Protein AF-A0A2S9GI63-F1 (afdb_monomer)

Foldseek 3Di:
DDPDDDPVNVLVPDDPVVCVPCPPDCQDPVPRHGDDDDPPDQADDAPDVVRDDVPTGGVVVHDD

Structure (mmCIF, N/CA/C/O backbone):
data_AF-A0A2S9GI63-F1
#
_entry.id   AF-A0A2S9GI63-F1
#
loop_
_atom_site.group_PDB
_atom_site.id
_atom_site.type_symbol
_atom_site.label_atom_id
_atom_site.label_alt_id
_atom_site.label_comp_id
_atom_site.label_asym_id
_atom_site.label_entity_id
_atom_site.label_seq_id
_atom_site.pdbx_PDB_ins_code
_atom_site.Cartn_x
_a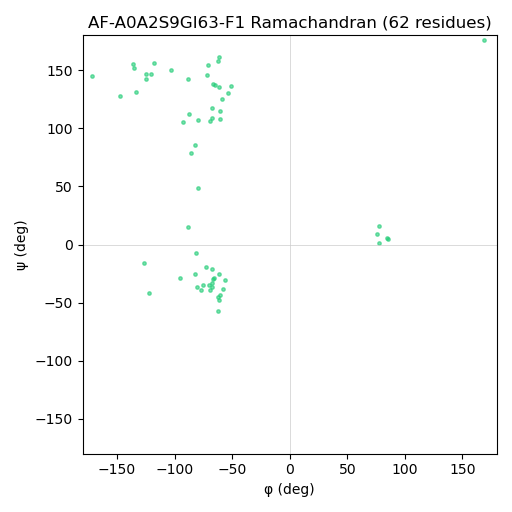tom_site.Cartn_y
_atom_site.Cartn_z
_atom_site.occupancy
_atom_site.B_iso_or_equiv
_atom_site.auth_seq_id
_atom_site.auth_comp_id
_atom_site.auth_asym_id
_atom_site.auth_atom_id
_atom_site.pdbx_PDB_model_num
ATOM 1 N N . MET A 1 1 ? 1.409 9.755 -39.168 1.00 45.97 1 MET A N 1
ATOM 2 C CA . MET A 1 1 ? 0.643 9.313 -37.985 1.00 45.97 1 MET A CA 1
ATOM 3 C C . MET A 1 1 ? 1.644 8.723 -37.010 1.00 45.97 1 MET A C 1
ATOM 5 O O . MET A 1 1 ? 2.248 7.717 -37.346 1.00 45.97 1 MET A O 1
ATOM 9 N N . SER A 1 2 ? 1.933 9.410 -35.904 1.00 60.47 2 SER A N 1
ATOM 10 C CA . SER A 1 2 ? 2.841 8.898 -34.870 1.00 60.47 2 SER A CA 1
ATOM 11 C C . SER A 1 2 ? 2.004 8.074 -33.898 1.00 60.47 2 SER A C 1
ATOM 13 O O . SER A 1 2 ? 1.122 8.631 -33.247 1.00 60.47 2 SER A O 1
ATOM 15 N N . GLU A 1 3 ? 2.207 6.760 -33.853 1.00 71.31 3 GLU A N 1
ATOM 16 C CA . GLU A 1 3 ? 1.572 5.913 -32.843 1.00 71.31 3 GLU A CA 1
ATOM 17 C C . GLU A 1 3 ? 2.163 6.268 -31.473 1.00 71.31 3 GLU A C 1
ATOM 19 O O . GLU A 1 3 ? 3.332 6.000 -31.188 1.00 71.31 3 GLU A O 1
ATOM 24 N N . GLN A 1 4 ? 1.368 6.914 -30.620 1.00 73.94 4 GLN A N 1
ATOM 25 C CA . GLN A 1 4 ? 1.729 7.121 -29.222 1.00 73.94 4 GLN A CA 1
ATOM 26 C C . GLN A 1 4 ? 1.691 5.769 -28.509 1.00 73.94 4 GLN A C 1
ATOM 28 O O . GLN A 1 4 ? 0.620 5.227 -28.240 1.00 73.94 4 GLN A O 1
ATOM 33 N N . ARG A 1 5 ? 2.868 5.215 -28.209 1.00 70.88 5 ARG A N 1
ATOM 34 C CA . ARG A 1 5 ? 2.987 4.026 -27.359 1.00 70.88 5 ARG A CA 1
ATOM 35 C C . ARG A 1 5 ? 2.506 4.348 -25.945 1.00 70.88 5 ARG A C 1
ATOM 37 O O . ARG A 1 5 ? 2.827 5.401 -25.395 1.00 70.88 5 ARG A O 1
ATOM 44 N N . SER A 1 6 ? 1.743 3.432 -25.355 1.00 80.50 6 SER A N 1
ATOM 45 C CA . SER A 1 6 ? 1.224 3.569 -23.994 1.00 80.50 6 SER A CA 1
ATOM 46 C C . SER A 1 6 ? 2.345 3.418 -22.960 1.00 80.50 6 SER A C 1
ATOM 48 O O . SER A 1 6 ? 3.333 2.718 -23.184 1.00 80.50 6 SER A O 1
ATOM 50 N N . ALA A 1 7 ? 2.181 4.004 -21.771 1.00 74.88 7 ALA A N 1
ATOM 51 C CA . ALA A 1 7 ? 3.102 3.803 -20.648 1.00 74.88 7 ALA A CA 1
ATOM 52 C C . ALA A 1 7 ? 3.274 2.313 -20.280 1.00 74.88 7 ALA A C 1
ATOM 54 O O . ALA A 1 7 ? 4.353 1.894 -19.859 1.00 74.88 7 ALA A O 1
ATOM 55 N N . ALA A 1 8 ? 2.236 1.496 -20.490 1.00 76.25 8 ALA A N 1
ATOM 56 C CA . ALA A 1 8 ? 2.306 0.047 -20.308 1.00 76.25 8 ALA A CA 1
ATOM 57 C C . ALA A 1 8 ? 3.226 -0.630 -21.343 1.00 76.25 8 ALA A C 1
ATOM 59 O O . ALA A 1 8 ? 3.961 -1.559 -20.999 1.00 76.25 8 ALA A O 1
ATOM 60 N N . ASP A 1 9 ? 3.237 -0.133 -22.582 1.00 79.62 9 ASP A N 1
ATOM 61 C CA . ASP A 1 9 ? 4.114 -0.626 -23.649 1.00 79.62 9 ASP A CA 1
ATOM 62 C C . ASP A 1 9 ? 5.572 -0.269 -23.354 1.00 79.62 9 ASP A C 1
ATOM 64 O O . ASP A 1 9 ? 6.467 -1.098 -23.523 1.00 79.62 9 ASP A O 1
ATOM 68 N N . HIS A 1 10 ? 5.805 0.938 -22.829 1.00 77.62 10 HIS A N 1
ATOM 69 C CA . HIS A 1 10 ? 7.116 1.357 -22.337 1.00 77.62 10 HIS A CA 1
ATOM 70 C C . HIS A 1 10 ? 7.592 0.489 -21.170 1.00 77.62 10 HIS A C 1
ATOM 72 O O . HIS A 1 10 ? 8.730 0.026 -21.185 1.00 77.62 10 HIS A O 1
ATOM 78 N N . TYR A 1 11 ? 6.719 0.200 -20.197 1.00 82.88 11 TYR A N 1
ATOM 79 C CA . TYR A 1 11 ? 7.070 -0.674 -19.079 1.00 82.88 11 TYR A CA 1
ATOM 80 C C . TYR A 1 11 ? 7.459 -2.077 -19.553 1.00 82.88 11 TYR A C 1
ATOM 82 O O . TYR A 1 11 ? 8.466 -2.616 -19.102 1.00 82.88 11 TYR A O 1
ATOM 90 N N . ARG A 1 12 ? 6.709 -2.655 -20.503 1.00 83.44 12 ARG A N 1
ATOM 91 C CA . ARG A 1 12 ? 7.023 -3.966 -21.098 1.00 83.44 12 ARG A CA 1
ATOM 92 C C . ARG A 1 12 ? 8.321 -3.974 -21.903 1.00 83.44 12 ARG A C 1
ATOM 94 O O . ARG A 1 12 ? 8.958 -5.021 -21.970 1.00 83.44 12 ARG A 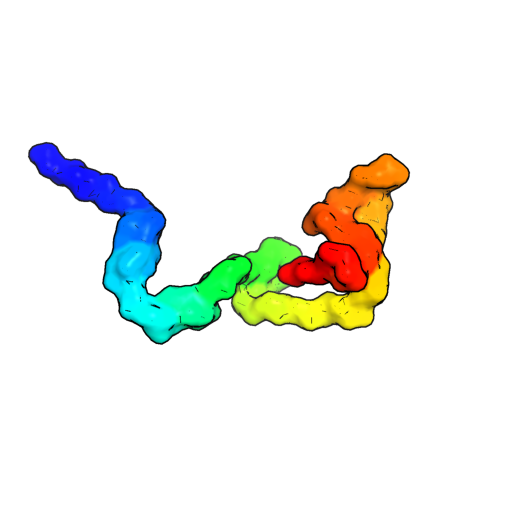O 1
ATOM 101 N N . ALA A 1 13 ? 8.710 -2.840 -22.483 1.00 87.50 13 ALA A N 1
ATOM 102 C CA . ALA A 1 13 ? 9.956 -2.706 -23.231 1.00 87.50 13 ALA A CA 1
ATOM 103 C C . ALA A 1 13 ? 11.210 -2.685 -22.335 1.00 87.50 13 ALA A C 1
ATOM 105 O O . ALA A 1 13 ? 12.308 -2.945 -22.826 1.00 87.50 13 ALA A O 1
ATOM 106 N N . TYR A 1 14 ? 11.079 -2.398 -21.034 1.00 90.00 14 TYR A N 1
ATOM 107 C CA . TYR A 1 14 ? 12.214 -2.421 -20.113 1.00 90.00 14 TYR A CA 1
ATOM 108 C C . TYR A 1 14 ? 12.702 -3.843 -19.798 1.00 90.00 14 TYR A C 1
ATOM 110 O O . TYR A 1 14 ? 11.929 -4.795 -19.647 1.00 90.00 14 TYR A 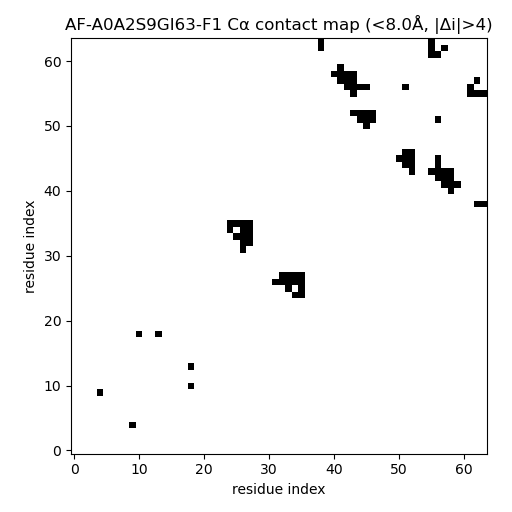O 1
ATOM 118 N N . GLY A 1 15 ? 14.019 -3.970 -19.612 1.00 93.75 15 GLY A N 1
ATOM 119 C CA . GLY A 1 15 ? 14.653 -5.217 -19.187 1.00 93.75 15 GLY A CA 1
ATOM 120 C C . GLY A 1 15 ? 14.172 -5.698 -17.807 1.00 93.75 15 GLY A C 1
ATOM 121 O O . GLY A 1 15 ? 13.621 -4.919 -17.023 1.00 93.75 15 GLY A O 1
ATOM 122 N N . PRO A 1 16 ? 14.378 -6.986 -17.471 1.00 91.81 16 PRO A N 1
ATOM 123 C CA . PRO A 1 16 ? 13.907 -7.573 -16.215 1.00 91.81 16 PRO A CA 1
ATOM 124 C C . PRO A 1 16 ? 14.441 -6.847 -14.972 1.00 91.81 16 PRO A C 1
ATOM 126 O O . PRO A 1 16 ? 13.674 -6.629 -14.043 1.00 91.81 16 PRO A O 1
ATOM 129 N N . ALA A 1 17 ? 15.701 -6.393 -14.977 1.00 92.50 17 ALA A N 1
ATOM 130 C CA . ALA A 1 17 ? 16.289 -5.650 -13.858 1.00 92.50 17 ALA A CA 1
ATOM 131 C C . ALA A 1 17 ? 15.548 -4.329 -13.577 1.00 92.50 17 ALA A C 1
ATOM 133 O O . ALA A 1 17 ? 15.167 -4.050 -12.444 1.00 92.50 17 ALA A O 1
ATOM 134 N N . THR A 1 18 ? 15.274 -3.544 -14.620 1.00 91.00 18 THR A N 1
ATOM 135 C CA . THR A 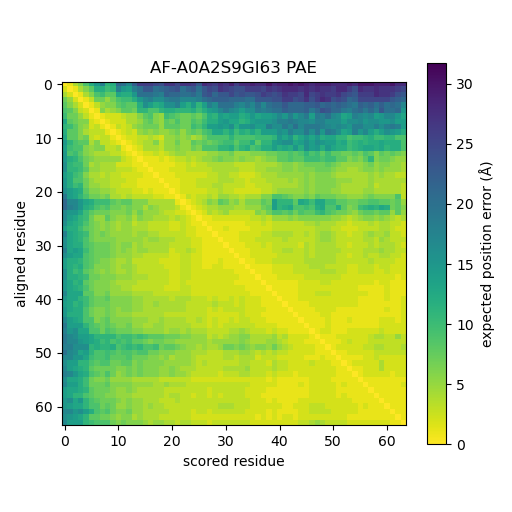1 18 ? 14.551 -2.271 -14.501 1.00 91.00 18 THR A CA 1
ATOM 136 C C . THR A 1 18 ? 13.100 -2.470 -14.090 1.00 91.00 18 THR A C 1
ATOM 138 O O . THR A 1 18 ? 12.558 -1.627 -13.392 1.00 91.00 18 THR A O 1
ATOM 141 N N . ARG A 1 19 ? 12.458 -3.567 -14.508 1.00 89.25 19 ARG A N 1
ATOM 142 C CA . ARG A 1 19 ? 11.079 -3.867 -14.104 1.00 89.25 19 ARG A CA 1
ATOM 143 C C . ARG A 1 19 ? 10.981 -4.376 -12.674 1.00 89.25 19 ARG A C 1
ATOM 145 O O . ARG A 1 19 ? 9.991 -4.055 -12.028 1.00 89.25 19 ARG A O 1
ATOM 152 N N . ALA A 1 20 ? 11.974 -5.141 -12.213 1.00 90.19 20 ALA A N 1
ATOM 153 C CA . ALA A 1 20 ? 12.007 -5.750 -10.886 1.00 90.19 20 ALA A CA 1
ATOM 154 C C . ALA A 1 20 ? 12.192 -4.724 -9.763 1.00 90.19 20 ALA A C 1
ATOM 156 O O . ALA A 1 20 ? 11.606 -4.894 -8.702 1.00 90.19 20 ALA A O 1
ATOM 157 N N . ILE A 1 21 ? 12.968 -3.658 -9.998 1.00 89.31 21 ILE A N 1
ATOM 158 C CA . ILE A 1 21 ? 13.229 -2.638 -8.974 1.00 89.31 21 ILE A CA 1
ATOM 159 C C . ILE A 1 21 ? 11.936 -1.923 -8.539 1.00 89.31 21 ILE A C 1
ATOM 161 O O . ILE A 1 21 ? 11.622 -2.001 -7.367 1.00 89.31 21 ILE A O 1
ATOM 165 N N . PRO A 1 22 ? 11.134 -1.283 -9.411 1.00 86.12 22 PRO A N 1
ATOM 166 C CA . PRO A 1 22 ? 9.899 -0.609 -9.007 1.00 86.12 22 PRO A CA 1
ATOM 167 C C . PRO A 1 22 ? 8.679 -1.547 -9.011 1.00 86.12 22 PRO A C 1
ATOM 169 O O . PRO A 1 22 ? 7.544 -1.072 -9.086 1.00 86.12 22 PRO A O 1
ATOM 172 N N . ALA A 1 23 ? 8.879 -2.869 -9.065 1.00 81.31 23 ALA A N 1
ATOM 173 C CA . ALA A 1 23 ? 7.797 -3.814 -9.318 1.00 81.31 23 ALA A CA 1
ATOM 174 C C . ALA A 1 23 ? 6.718 -3.726 -8.232 1.00 81.31 23 ALA A C 1
ATOM 176 O O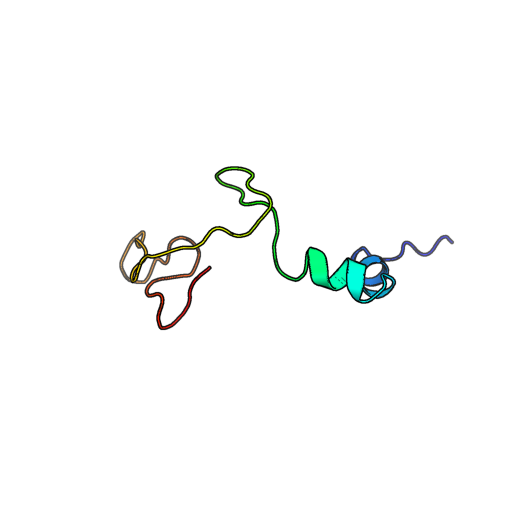 . ALA A 1 23 ? 6.902 -4.199 -7.116 1.00 81.31 23 ALA A O 1
ATOM 177 N N . GLY A 1 24 ? 5.562 -3.170 -8.595 1.00 76.56 24 GLY A N 1
ATOM 178 C CA . GLY A 1 24 ? 4.354 -3.238 -7.777 1.00 76.56 24 GLY A CA 1
ATOM 179 C C . GLY A 1 24 ? 4.216 -2.168 -6.698 1.00 76.56 24 GLY A C 1
ATOM 180 O O . GLY A 1 24 ? 3.227 -2.208 -5.977 1.00 76.56 24 GLY A O 1
ATOM 181 N N . TYR A 1 25 ? 5.124 -1.191 -6.608 1.00 84.38 25 TYR A N 1
ATOM 182 C CA . TYR A 1 25 ? 5.012 -0.128 -5.609 1.00 84.38 25 TYR A CA 1
ATOM 183 C C . TYR A 1 25 ? 5.282 1.271 -6.169 1.00 84.38 25 TYR A C 1
ATOM 185 O O . TYR A 1 25 ? 5.986 1.476 -7.159 1.00 84.38 25 TYR A O 1
ATOM 193 N N . ARG A 1 26 ? 4.659 2.257 -5.524 1.00 88.19 26 ARG A N 1
ATOM 194 C CA . ARG A 1 26 ? 4.858 3.694 -5.736 1.00 88.19 26 ARG A CA 1
ATOM 195 C C . ARG A 1 26 ? 5.387 4.281 -4.425 1.00 88.19 26 ARG A C 1
ATOM 197 O O . ARG A 1 26 ? 5.115 3.689 -3.381 1.00 88.19 26 ARG A O 1
ATOM 204 N N . PRO A 1 27 ? 6.098 5.423 -4.459 1.00 92.50 27 PRO A N 1
ATOM 205 C CA . PRO A 1 27 ? 6.426 6.137 -3.234 1.00 92.50 27 PRO A CA 1
ATOM 206 C C . PRO A 1 27 ? 5.171 6.354 -2.391 1.00 92.50 27 PRO A C 1
ATOM 208 O O . PRO A 1 27 ? 4.113 6.686 -2.935 1.00 92.50 27 PRO A O 1
ATOM 211 N N . ASP A 1 28 ? 5.297 6.135 -1.087 1.00 92.56 28 ASP A N 1
ATOM 212 C CA . ASP A 1 28 ? 4.176 6.230 -0.159 1.00 92.56 28 ASP A CA 1
ATOM 213 C C . ASP A 1 28 ? 3.558 7.639 -0.215 1.00 92.56 28 ASP A C 1
ATOM 215 O O . ASP A 1 28 ? 4.277 8.623 -0.022 1.00 92.56 28 ASP A O 1
ATOM 219 N N . PRO A 1 29 ? 2.245 7.785 -0.466 1.00 91.12 29 PRO A N 1
ATOM 220 C CA . PRO A 1 29 ? 1.623 9.101 -0.577 1.00 91.12 29 PRO A CA 1
ATOM 221 C C . PRO A 1 29 ? 1.597 9.882 0.744 1.00 91.12 29 PRO A C 1
ATOM 223 O O . PRO A 1 29 ? 1.455 11.103 0.703 1.00 91.12 29 PRO A O 1
ATOM 226 N N . ALA A 1 30 ? 1.717 9.221 1.902 1.00 91.62 30 ALA A N 1
ATOM 227 C CA . ALA A 1 30 ? 1.667 9.899 3.197 1.00 91.62 30 ALA A CA 1
ATOM 228 C C . ALA A 1 30 ? 3.005 10.555 3.581 1.00 91.62 30 ALA A C 1
ATOM 230 O O . ALA A 1 30 ? 3.014 11.625 4.188 1.00 91.62 30 ALA A O 1
ATOM 231 N N . THR A 1 31 ? 4.130 9.926 3.237 1.00 95.00 31 THR A N 1
ATOM 232 C CA . THR A 1 31 ? 5.468 10.346 3.696 1.00 95.00 31 THR A CA 1
ATOM 233 C C . THR A 1 31 ? 6.478 10.572 2.572 1.00 95.00 31 THR A C 1
ATOM 235 O O . THR A 1 31 ? 7.522 11.181 2.798 1.00 95.00 31 THR A O 1
ATOM 238 N N . GLY A 1 32 ? 6.197 10.088 1.362 1.00 94.94 32 GLY A N 1
ATOM 239 C CA . GLY A 1 32 ? 7.113 10.134 0.227 1.00 94.94 32 GLY A CA 1
ATOM 240 C C . GLY A 1 32 ? 8.256 9.119 0.298 1.00 94.94 32 GLY A C 1
ATOM 241 O O . GLY A 1 32 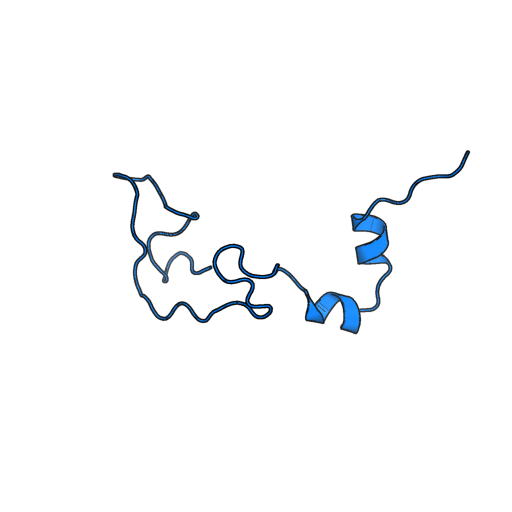? 9.174 9.201 -0.521 1.00 94.94 32 GLY A O 1
ATOM 242 N N . VAL A 1 33 ? 8.240 8.168 1.245 1.00 95.94 33 VAL A N 1
ATOM 243 C CA . VAL A 1 33 ? 9.283 7.134 1.290 1.00 95.94 33 VAL A CA 1
ATOM 244 C C . VAL A 1 33 ? 9.270 6.303 0.009 1.00 95.94 33 VAL A C 1
ATOM 246 O O . VAL A 1 33 ? 8.218 5.925 -0.505 1.00 95.94 33 VAL A O 1
ATOM 249 N N . VAL A 1 34 ? 10.463 6.049 -0.530 1.00 92.81 34 VAL A N 1
ATOM 250 C CA . VAL A 1 34 ? 10.625 5.381 -1.831 1.00 92.81 34 VAL A CA 1
ATOM 251 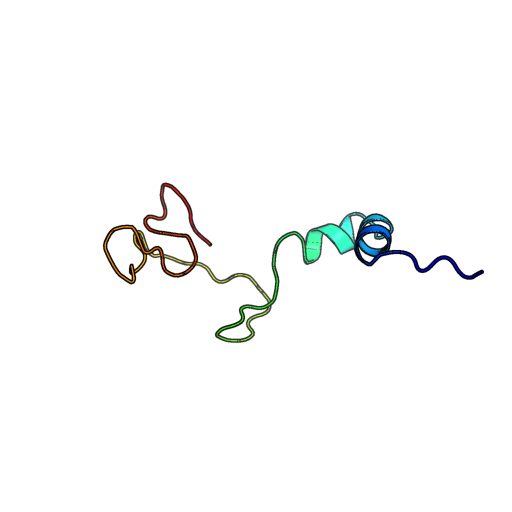C C . VAL A 1 34 ? 10.405 3.876 -1.720 1.00 92.81 34 VAL A C 1
ATOM 253 O O . VAL A 1 34 ? 9.816 3.273 -2.614 1.00 92.81 34 VAL A O 1
ATOM 256 N N . ASN A 1 35 ? 10.881 3.274 -0.631 1.00 92.50 35 ASN A N 1
ATOM 257 C CA . ASN A 1 35 ? 10.696 1.853 -0.373 1.00 92.50 35 ASN A CA 1
ATOM 258 C C . ASN A 1 35 ? 9.378 1.631 0.382 1.00 92.50 35 ASN A C 1
ATOM 260 O O . ASN A 1 35 ? 9.072 2.430 1.273 1.00 92.50 35 ASN A O 1
ATOM 264 N N . PRO A 1 36 ? 8.639 0.546 0.087 1.00 92.50 36 PRO A N 1
ATOM 265 C CA . PRO A 1 36 ? 7.457 0.174 0.853 1.00 92.50 36 PRO A CA 1
ATOM 266 C C . PRO A 1 36 ? 7.779 0.069 2.354 1.00 92.50 36 PRO A C 1
ATOM 268 O O . PRO A 1 36 ? 8.767 -0.584 2.715 1.00 92.50 36 PRO A O 1
ATOM 271 N N . PRO A 1 37 ? 6.993 0.707 3.238 1.00 93.62 37 PRO A N 1
ATOM 272 C CA . PRO A 1 37 ? 7.147 0.547 4.679 1.00 93.62 37 PRO A CA 1
ATOM 273 C C . PRO A 1 37 ? 6.898 -0.893 5.137 1.00 93.62 37 PRO A C 1
ATOM 275 O O . PRO A 1 37 ? 6.169 -1.651 4.506 1.00 93.62 37 PRO A O 1
ATOM 278 N N . ILE A 1 38 ? 7.444 -1.248 6.301 1.00 95.44 38 ILE A N 1
ATOM 279 C CA . ILE A 1 38 ? 7.097 -2.496 6.990 1.00 95.44 38 ILE A CA 1
ATOM 280 C C . ILE A 1 38 ? 5.965 -2.194 7.975 1.00 95.44 38 ILE A C 1
ATOM 282 O O . ILE A 1 38 ? 6.198 -1.621 9.042 1.00 95.44 38 ILE A O 1
ATOM 286 N N . TYR A 1 39 ? 4.739 -2.602 7.648 1.00 96.06 39 TYR A N 1
ATOM 287 C CA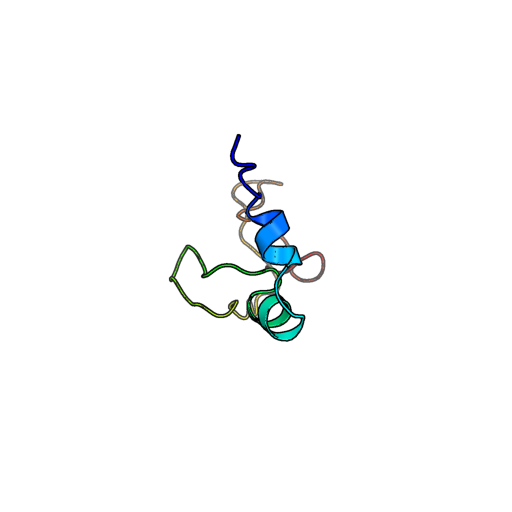 . TYR A 1 39 ? 3.592 -2.467 8.546 1.00 96.06 39 TYR A CA 1
ATOM 288 C C . TYR A 1 39 ? 3.556 -3.617 9.560 1.00 96.06 39 TYR A C 1
ATOM 290 O O . TYR A 1 39 ? 2.880 -4.631 9.377 1.00 96.06 39 TYR A O 1
ATOM 298 N N . ALA A 1 40 ? 4.285 -3.443 10.664 1.00 98.12 40 ALA A N 1
ATOM 299 C CA . ALA A 1 40 ? 4.340 -4.382 11.787 1.00 98.12 40 ALA A CA 1
ATOM 300 C C . ALA A 1 40 ? 3.127 -4.250 12.734 1.00 98.12 40 ALA A C 1
ATOM 302 O O . ALA A 1 40 ? 3.272 -4.144 13.951 1.00 98.12 40 ALA A O 1
ATOM 303 N N . SER A 1 41 ? 1.921 -4.238 12.166 1.00 97.94 41 SER A N 1
ATOM 304 C CA . SER A 1 41 ? 0.656 -4.280 12.901 1.00 97.94 41 SER A CA 1
ATOM 305 C C . SER A 1 41 ? -0.139 -5.506 12.475 1.00 97.94 41 SER A C 1
ATOM 307 O O . SER A 1 41 ? -0.088 -5.920 11.320 1.00 97.94 41 SER A O 1
ATOM 309 N N . SER A 1 42 ? -0.899 -6.087 13.399 1.00 98.06 42 SER A N 1
ATOM 310 C CA . SER A 1 42 ? -1.825 -7.172 13.072 1.00 98.06 42 SER A CA 1
ATOM 311 C C . SER A 1 42 ? -3.158 -6.664 12.519 1.00 98.06 42 SER A C 1
ATOM 313 O O . SER A 1 42 ? -3.813 -7.397 11.785 1.00 98.06 42 SER A O 1
ATOM 315 N N . THR A 1 43 ? -3.562 -5.434 12.850 1.00 97.69 43 THR A N 1
ATOM 316 C CA . THR A 1 43 ? -4.880 -4.868 12.521 1.00 97.69 43 THR A CA 1
ATOM 317 C C . THR A 1 43 ? -4.776 -3.431 12.006 1.00 97.69 43 THR A C 1
ATOM 319 O O . THR A 1 43 ? -3.818 -2.719 12.330 1.00 97.69 43 THR A O 1
ATOM 322 N N . PHE A 1 44 ? -5.768 -3.005 11.221 1.00 97.44 44 PHE A N 1
ATOM 323 C CA . PHE A 1 44 ? -5.859 -1.676 10.612 1.00 97.44 44 PHE A CA 1
ATOM 324 C C . PHE A 1 44 ? -7.183 -1.000 10.984 1.00 97.44 44 PHE A C 1
ATOM 326 O O . PHE A 1 44 ? -8.229 -1.641 11.094 1.00 97.44 44 PHE A O 1
ATOM 333 N N . ALA A 1 45 ? -7.138 0.314 11.209 1.00 97.19 45 ALA A N 1
ATOM 334 C CA . ALA A 1 45 ? -8.313 1.076 11.616 1.00 97.19 45 ALA A CA 1
ATOM 335 C C . ALA A 1 45 ? -9.370 1.132 10.499 1.00 97.19 45 ALA A C 1
ATOM 337 O O . ALA A 1 45 ? -9.036 1.372 9.341 1.00 97.19 45 ALA A O 1
ATOM 338 N N . GLN A 1 46 ? -10.643 0.980 10.865 1.00 97.50 46 GLN A N 1
ATOM 339 C CA . GLN A 1 46 ? -11.785 1.113 9.955 1.00 97.50 46 GLN A CA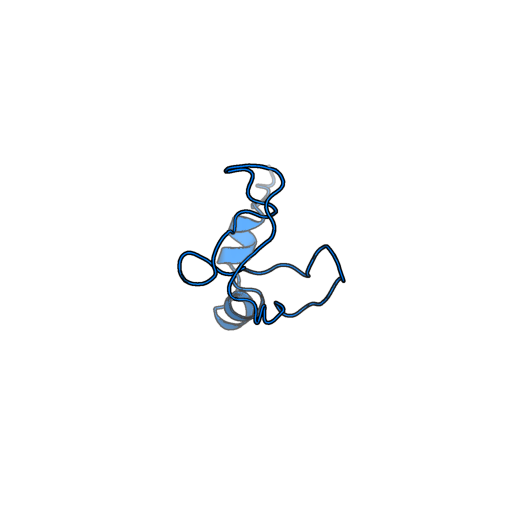 1
ATOM 340 C C . GLN A 1 46 ? -12.494 2.462 10.174 1.00 97.50 46 GLN A C 1
ATOM 342 O O . GLN A 1 46 ? -12.494 2.998 11.283 1.00 97.50 46 GLN A O 1
ATOM 347 N N . ASP A 1 47 ? -13.108 3.005 9.122 1.00 97.75 47 ASP A N 1
ATOM 348 C CA . ASP A 1 47 ? -13.946 4.219 9.155 1.00 97.75 47 ASP A CA 1
ATOM 349 C C . ASP A 1 47 ? -15.389 3.940 9.629 1.00 97.75 47 ASP A C 1
ATOM 351 O O . ASP A 1 47 ? -16.184 4.850 9.847 1.00 97.75 47 ASP A O 1
ATOM 355 N N . GLY A 1 48 ? -15.729 2.665 9.797 1.00 96.44 48 GLY A N 1
ATOM 356 C CA . GLY A 1 48 ? -17.031 2.145 10.198 1.00 96.44 48 GLY A CA 1
ATOM 357 C C . GLY A 1 48 ? -17.047 0.632 9.986 1.00 96.44 48 GLY A C 1
ATOM 358 O O . GLY A 1 48 ? -16.082 0.076 9.468 1.00 96.44 48 GLY A O 1
ATOM 359 N N . VAL A 1 49 ? -18.126 -0.055 10.362 1.00 95.12 49 VAL A N 1
ATOM 360 C CA . VAL A 1 49 ? -18.230 -1.513 10.158 1.00 95.12 49 VAL A CA 1
ATOM 361 C C . VAL A 1 49 ? -18.141 -1.834 8.661 1.00 95.12 49 VAL A C 1
ATOM 363 O O . VAL A 1 49 ? -19.009 -1.429 7.892 1.00 95.12 49 VAL A O 1
ATOM 366 N N . GLY A 1 50 ? -17.078 -2.533 8.245 1.00 93.38 50 GLY A N 1
ATOM 367 C CA . GLY A 1 50 ? -16.811 -2.853 6.836 1.00 93.38 50 GLY A CA 1
ATOM 368 C C . GLY A 1 50 ? -16.233 -1.692 6.011 1.00 93.38 50 GLY A C 1
ATOM 369 O O . GLY A 1 50 ? -15.967 -1.854 4.822 1.00 93.38 50 GLY A O 1
ATOM 370 N N . GLY A 1 51 ? -16.008 -0.526 6.625 1.00 97.12 51 GLY A N 1
ATOM 371 C CA . GLY A 1 51 ? -15.386 0.639 5.998 1.00 97.12 51 GLY A CA 1
ATOM 372 C C . GLY A 1 51 ? -13.865 0.567 6.086 1.00 97.12 51 GLY A C 1
ATOM 373 O O . GLY A 1 51 ? -13.270 1.198 6.957 1.00 97.12 51 GLY A O 1
ATOM 374 N N . LEU A 1 52 ? -13.230 -0.224 5.217 1.00 96.81 52 LEU A N 1
ATOM 375 C CA . LEU A 1 52 ? -11.778 -0.430 5.246 1.00 96.81 52 LEU A CA 1
ATOM 376 C C . LEU A 1 52 ? -11.018 0.846 4.865 1.00 96.81 52 LEU A C 1
ATOM 378 O O . LEU A 1 52 ? -11.088 1.297 3.718 1.00 96.81 52 LEU A O 1
ATOM 382 N N . ARG A 1 53 ? -10.210 1.382 5.786 1.00 93.75 53 ARG A N 1
ATOM 383 C CA . ARG A 1 53 ? -9.327 2.508 5.480 1.00 93.75 53 ARG A CA 1
ATOM 384 C C . ARG A 1 53 ? -8.089 1.994 4.756 1.00 93.75 53 ARG A C 1
ATOM 386 O O . ARG A 1 53 ? -7.232 1.347 5.348 1.00 93.75 53 ARG A O 1
ATOM 393 N N . GLY A 1 54 ? -8.012 2.263 3.457 1.00 92.62 54 GLY A N 1
ATOM 394 C CA . GLY A 1 54 ? -6.904 1.791 2.624 1.00 92.62 54 GLY A CA 1
ATOM 395 C C . GLY A 1 54 ? -6.994 0.315 2.226 1.00 92.62 54 GLY A C 1
ATOM 396 O O . GLY A 1 54 ? -6.002 -0.231 1.767 1.00 92.62 54 GLY A O 1
ATOM 397 N N . GLY A 1 55 ? -8.164 -0.324 2.365 1.00 96.06 55 GLY A N 1
ATOM 398 C CA . GLY A 1 55 ? -8.422 -1.663 1.815 1.00 96.06 55 GLY A CA 1
ATOM 399 C C . GLY A 1 55 ? -7.981 -2.850 2.677 1.00 96.06 55 GLY A C 1
ATOM 400 O O . GLY A 1 55 ? -8.127 -3.987 2.236 1.00 96.06 55 GLY A O 1
ATOM 401 N N . PHE A 1 56 ? -7.501 -2.616 3.901 1.00 97.25 56 PHE A N 1
ATOM 402 C CA . PHE A 1 56 ? -7.047 -3.669 4.813 1.00 97.25 56 PHE A CA 1
ATOM 403 C C . PHE A 1 56 ? -7.765 -3.593 6.162 1.00 97.25 56 PHE A C 1
ATOM 405 O O . PHE A 1 56 ? -8.093 -2.513 6.646 1.00 97.25 56 PHE A O 1
ATOM 412 N N . GLU A 1 57 ? -7.987 -4.753 6.781 1.00 97.75 57 GLU A N 1
ATOM 413 C CA . GLU A 1 57 ? -8.513 -4.878 8.151 1.00 97.75 57 GLU A CA 1
ATOM 414 C C . GLU A 1 57 ? -7.572 -5.662 9.062 1.00 97.75 57 GLU A C 1
ATOM 416 O O . GLU A 1 57 ? -7.354 -5.277 10.207 1.00 97.75 57 GLU A O 1
ATOM 421 N N . TYR A 1 58 ? -6.988 -6.750 8.559 1.00 97.69 58 TYR A N 1
ATOM 422 C CA . TYR A 1 58 ? -6.217 -7.687 9.359 1.00 97.69 58 TYR A CA 1
ATOM 423 C C . TYR A 1 58 ? -5.078 -8.290 8.532 1.00 97.69 58 TYR A C 1
ATOM 425 O O . TYR A 1 58 ? -5.301 -8.849 7.462 1.00 97.69 58 TYR A O 1
ATOM 433 N N . ALA A 1 59 ? -3.851 -8.234 9.050 1.00 98.19 59 ALA A N 1
ATOM 434 C CA . ALA A 1 59 ? -2.633 -8.551 8.297 1.00 98.19 59 ALA A CA 1
ATOM 435 C C . ALA A 1 59 ? -2.572 -9.996 7.774 1.00 98.19 59 ALA A C 1
ATOM 437 O O . ALA A 1 59 ? -1.918 -10.273 6.772 1.00 98.19 59 ALA A O 1
ATOM 438 N N . ARG A 1 60 ? -3.270 -10.929 8.435 1.00 97.94 60 ARG A N 1
ATOM 439 C CA . ARG A 1 60 ? -3.368 -12.325 7.977 1.00 97.94 60 ARG A CA 1
ATOM 440 C C . ARG A 1 60 ? -4.147 -12.460 6.664 1.00 97.94 60 ARG A C 1
ATOM 442 O O . ARG A 1 60 ? -3.889 -13.407 5.931 1.00 97.94 60 ARG A O 1
ATOM 449 N N . THR A 1 61 ? -5.114 -11.579 6.393 1.00 97.50 61 THR A N 1
ATOM 450 C CA . THR A 1 61 ? -5.902 -11.588 5.146 1.00 97.50 61 THR A CA 1
ATOM 451 C C . THR A 1 61 ? -5.334 -10.631 4.101 1.00 97.50 61 THR A C 1
ATOM 453 O O . THR A 1 61 ? -5.443 -10.914 2.911 1.00 97.50 61 THR A O 1
ATOM 456 N N . GLY A 1 62 ? -4.674 -9.551 4.526 1.00 96.50 62 GLY A N 1
ATOM 457 C CA . GLY A 1 62 ? -3.913 -8.665 3.651 1.00 96.50 62 GLY A CA 1
ATOM 458 C C . GLY A 1 62 ? -3.101 -7.634 4.433 1.00 96.50 62 GLY A C 1
ATOM 459 O O . GLY A 1 62 ? -3.548 -7.142 5.469 1.00 96.50 62 GLY A O 1
ATOM 460 N N . ASN A 1 63 ? -1.923 -7.298 3.915 1.00 95.75 63 ASN A N 1
ATOM 461 C CA . ASN A 1 63 ? -1.022 -6.273 4.437 1.00 95.75 63 ASN A CA 1
ATOM 462 C C . ASN A 1 63 ? -0.568 -5.410 3.240 1.00 95.75 63 ASN A C 1
ATOM 464 O O . ASN A 1 63 ? -0.248 -6.020 2.212 1.00 95.75 63 ASN A O 1
ATOM 468 N N . PRO A 1 64 ? -0.627 -4.066 3.328 1.00 91.94 64 PRO A N 1
ATOM 469 C CA . PRO A 1 64 ? -0.120 -3.182 2.277 1.00 91.94 64 PRO A CA 1
ATOM 470 C C . PRO A 1 64 ? 1.310 -3.520 1.838 1.00 91.94 64 PRO A C 1
ATOM 472 O O . PRO A 1 64 ? 1.552 -3.480 0.611 1.00 91.94 64 PRO A O 1
#

Radius of gyration: 17.07 Å; Cα contacts (8 Å, |Δi|>4): 45; chains: 1; bounding box: 34×23×51 Å

Sequence (64 aa):
MSEQRSAADHYRAYGPATRAIPAGYRPDPATGVVNPPIYASSTFAQDGVGGLRGGFEYARTGNP

Nearest PDB structures (foldseek):
  3qhx-assembly1_B  TM=9.528E-01  e=4.062E-05  Mycobacterium ulcerans Agy99
  3qi6-assembly1_D  TM=9.536E-01  e=4.362E-05  Mycobacterium ulcerans Agy99
  5x5h-assembly1_A  TM=9.219E-01  e=4.814E-03  Corynebacterium glutamicum ATCC 13032
  7mcb-assembly1_H  TM=8.970E-01  e=1.306E-02  Staphylococcus aureus
  7md1-assembly1_H  TM=9.001E-01  e=1.306E-02  Staphylococcus aureus

Solvent-accessible surface area (backbone atoms only — not comparable to full-atom values): 4356 Å² total; per-residue (Å²): 136,83,83,81,76,50,73,67,55,54,55,70,71,48,55,70,71,70,46,58,72,59,57,94,63,67,53,40,90,90,78,61,43,71,64,84,79,84,78,92,52,66,63,48,68,57,81,46,95,90,35,51,55,90,78,32,54,35,41,93,84,42,70,139

Secondary structure (DSSP, 8-state):
------HHHHHHHS-HHHHHTTTT----TTT--SSPP----SB--EEETTEEGGG-SBTTT---

Mean predicted aligned error: 6.38 Å

pLDDT: mean 89.68, std 9.94, range [45.97, 98.19]